Protein AF-Q5EGC1-F1 (afdb_monomer_lite)

Radius of gyration: 21.26 Å; chains: 1; bounding box: 46×45×61 Å

InterPro domains:
  IPR001029 Flagellin, N-terminal domain [PF00669] (1-29)
  IPR001444 Flagellar basal body rod protein, N-terminal [PF00460] (63-94)
  IPR019776 Flagellar basal body rod protein, conserved site [PS00588] (69-89)

Sequence (161 aa):
QIEIEQLTDEINRIADQAQYNQMHMLSNKSASQNVRTAEELGMQPAKINTPASLSGSQASWTLRVHVGANQDEAIAVNIYAANVANLFSGEGAQTAQAAPVQEGVQQEGAQQPTPATAPSQGGVNSPVNVTTTVDANTSLAKIENAIRMVSDQRANLGAFQ

pLDDT: mean 77.4, std 22.66, range [26.23, 96.69]

Foldseek 3Di:
DVVVVVVLVVQQVVQQVCDDPNQRQQDLPCLVVQVVVCVVVLQAAPDEDDQPLCPPPRASHKDWAQDDDDSNRIHIYGGHHLHLCVLQVADDPPDDDDDDDDDDDDDDDDDDDDDDDDPPDDPLPDSQDDPDPVSNVRSVVSNVSSCVNVVSSVVSVVVVD

Structure (mmCIF, N/CA/C/O backbone):
data_AF-Q5EGC1-F1
#
_entry.id   AF-Q5EGC1-F1
#
loop_
_atom_site.group_PDB
_atom_site.id
_atom_site.type_symbol
_atom_site.label_atom_id
_atom_site.label_alt_id
_atom_site.label_comp_id
_atom_site.label_asym_id
_atom_site.label_entity_id
_atom_site.label_seq_id
_atom_site.pdbx_PDB_ins_code
_atom_site.Cartn_x
_atom_site.Cartn_y
_atom_site.Cartn_z
_atom_site.occupancy
_atom_site.B_iso_or_equiv
_atom_site.auth_seq_id
_atom_site.auth_comp_id
_atom_site.auth_asym_id
_atom_site.auth_atom_id
_atom_site.pdbx_PDB_model_num
ATOM 1 N N . GLN A 1 1 ? -7.717 -0.399 24.574 1.00 74.00 1 GLN A N 1
ATOM 2 C CA . GLN A 1 1 ? -7.351 0.797 23.782 1.00 74.00 1 GLN A CA 1
ATOM 3 C C . GLN A 1 1 ? -5.846 0.847 23.505 1.00 74.00 1 GLN A C 1
ATOM 5 O O . GLN A 1 1 ? -5.487 0.909 22.342 1.00 74.00 1 GLN A O 1
ATOM 10 N N . ILE A 1 2 ? -4.983 0.708 24.524 1.00 84.06 2 ILE A N 1
ATOM 11 C CA . ILE A 1 2 ? -3.509 0.803 24.396 1.00 84.06 2 ILE A CA 1
ATOM 12 C C . ILE A 1 2 ? -2.916 -0.114 23.307 1.00 84.06 2 ILE A C 1
ATOM 14 O O . ILE A 1 2 ? -2.118 0.338 22.497 1.00 84.06 2 ILE A O 1
ATOM 18 N N . GLU A 1 3 ? -3.311 -1.390 23.248 1.00 88.19 3 GLU A N 1
ATOM 19 C CA . GLU A 1 3 ? -2.771 -2.331 22.247 1.00 88.19 3 GLU A CA 1
ATOM 20 C C . GLU A 1 3 ? -3.131 -1.932 20.808 1.00 88.19 3 GLU A C 1
ATOM 22 O O . GLU A 1 3 ? -2.320 -2.063 19.899 1.00 88.19 3 GLU A O 1
ATOM 27 N N . ILE A 1 4 ? -4.338 -1.399 20.601 1.00 86.88 4 ILE A N 1
ATOM 28 C CA . ILE A 1 4 ? -4.808 -0.954 19.284 1.00 86.88 4 ILE A CA 1
ATOM 29 C C . ILE A 1 4 ? -3.998 0.259 18.824 1.00 86.88 4 ILE A C 1
ATOM 31 O O . ILE A 1 4 ? -3.585 0.305 17.670 1.00 86.88 4 ILE A O 1
ATOM 35 N N . GLU A 1 5 ? -3.732 1.205 19.725 1.00 87.81 5 GLU A N 1
ATOM 36 C CA . GLU A 1 5 ? -2.907 2.383 19.436 1.00 87.81 5 GLU A CA 1
ATOM 37 C C . GLU A 1 5 ? -1.485 1.974 19.031 1.00 87.81 5 GLU A C 1
ATOM 39 O O . GLU A 1 5 ? -1.001 2.403 17.985 1.00 87.81 5 GLU A O 1
ATOM 44 N N . GLN A 1 6 ? -0.871 1.043 19.769 1.00 92.19 6 GLN A N 1
ATOM 45 C CA . GLN A 1 6 ? 0.449 0.503 19.425 1.00 92.19 6 GLN A CA 1
ATOM 46 C C . GLN A 1 6 ? 0.472 -0.160 18.043 1.00 92.19 6 GLN A C 1
ATOM 48 O O . GLN A 1 6 ? 1.416 0.038 17.281 1.00 92.19 6 GLN A O 1
ATOM 53 N N . LEU A 1 7 ? -0.566 -0.923 17.690 1.00 93.81 7 LEU A N 1
ATOM 54 C CA . LEU A 1 7 ? -0.665 -1.530 16.361 1.00 93.81 7 LEU A CA 1
ATOM 55 C C . LEU A 1 7 ? -0.833 -0.473 15.266 1.00 93.81 7 LEU A C 1
ATOM 57 O O . LEU A 1 7 ? -0.216 -0.587 14.208 1.00 93.81 7 LEU A O 1
ATOM 61 N N . THR A 1 8 ? -1.633 0.567 15.501 1.00 91.88 8 THR A N 1
ATOM 62 C CA . THR A 1 8 ? -1.788 1.663 14.534 1.00 91.88 8 THR A CA 1
ATOM 63 C C . THR A 1 8 ? -0.504 2.476 14.370 1.00 91.88 8 THR A C 1
ATOM 65 O O . THR A 1 8 ? -0.159 2.862 13.251 1.00 91.88 8 THR A O 1
ATOM 68 N N . ASP A 1 9 ? 0.254 2.668 15.445 1.00 94.31 9 ASP A N 1
ATOM 69 C CA . ASP A 1 9 ? 1.569 3.301 15.390 1.00 94.31 9 ASP A CA 1
ATOM 70 C C . ASP A 1 9 ? 2.564 2.436 14.616 1.00 94.31 9 ASP A C 1
ATOM 72 O O . ASP A 1 9 ? 3.303 2.950 13.775 1.00 94.31 9 ASP A O 1
ATOM 76 N N . GLU A 1 10 ? 2.537 1.118 14.816 1.00 96.62 10 GLU A N 1
ATOM 77 C CA . GLU A 1 10 ? 3.394 0.194 14.076 1.00 96.62 10 GLU A CA 1
ATOM 78 C C . GLU A 1 10 ? 3.047 0.163 12.578 1.00 96.62 10 GLU A C 1
ATOM 80 O O . GLU A 1 10 ? 3.953 0.156 11.746 1.00 96.62 10 GLU A O 1
ATOM 85 N N . ILE A 1 11 ? 1.765 0.247 12.201 1.00 95.44 11 ILE A N 1
ATOM 86 C CA . ILE A 1 11 ? 1.350 0.404 10.792 1.00 95.44 11 ILE A CA 1
ATOM 87 C C . ILE A 1 11 ? 1.992 1.656 10.180 1.00 95.44 11 ILE A C 1
ATOM 89 O O . ILE A 1 11 ? 2.582 1.589 9.098 1.00 95.44 11 ILE A O 1
ATOM 93 N N . ASN A 1 12 ? 1.915 2.798 10.869 1.00 95.31 12 ASN A N 1
ATOM 94 C CA . ASN A 1 12 ? 2.537 4.037 10.396 1.00 95.31 12 ASN A CA 1
ATOM 95 C C . ASN A 1 12 ? 4.062 3.918 10.326 1.00 95.31 12 ASN A C 1
ATOM 97 O O . ASN A 1 12 ? 4.668 4.350 9.344 1.00 95.31 12 ASN A O 1
ATOM 101 N N . ARG A 1 13 ? 4.683 3.290 11.328 1.00 96.69 13 ARG A N 1
ATOM 102 C CA . ARG A 1 13 ? 6.127 3.057 11.366 1.00 96.69 13 ARG A CA 1
ATOM 103 C C . ARG A 1 13 ? 6.594 2.197 10.195 1.00 96.69 13 ARG A C 1
ATOM 105 O O . ARG A 1 13 ? 7.562 2.571 9.536 1.00 96.69 13 ARG A O 1
ATOM 112 N N . ILE A 1 14 ? 5.908 1.094 9.892 1.00 96.69 14 ILE A N 1
ATOM 113 C CA . ILE A 1 14 ? 6.220 0.231 8.742 1.00 96.69 14 ILE A CA 1
ATOM 114 C C . ILE A 1 14 ? 6.069 1.013 7.433 1.00 96.69 14 ILE A C 1
ATOM 116 O O . ILE A 1 14 ? 6.966 0.977 6.587 1.00 96.69 14 ILE A O 1
ATOM 120 N N . ALA A 1 15 ? 4.965 1.747 7.275 1.00 96.31 15 ALA A N 1
ATOM 121 C CA . ALA A 1 15 ? 4.711 2.546 6.081 1.00 96.31 15 ALA A CA 1
ATOM 122 C C . ALA A 1 15 ? 5.807 3.600 5.841 1.00 96.31 15 ALA A C 1
ATOM 124 O O . ALA A 1 15 ? 6.242 3.811 4.708 1.00 96.31 15 ALA A O 1
ATOM 125 N N . ASP A 1 16 ? 6.289 4.228 6.912 1.00 95.56 16 ASP A N 1
ATOM 126 C CA . ASP A 1 16 ? 7.333 5.245 6.850 1.00 95.56 16 ASP A CA 1
ATOM 127 C C . ASP A 1 16 ? 8.748 4.675 6.702 1.00 95.56 16 ASP A C 1
ATOM 129 O O . ASP A 1 16 ? 9.601 5.320 6.085 1.00 95.56 16 ASP A O 1
ATOM 133 N N . GLN A 1 17 ? 9.010 3.481 7.234 1.00 96.00 17 GLN A N 1
ATOM 134 C CA . GLN A 1 17 ? 10.302 2.806 7.107 1.00 96.00 17 GLN A CA 1
ATOM 135 C C . GLN A 1 17 ? 10.500 2.178 5.719 1.00 96.00 17 GLN A C 1
ATOM 137 O O . GLN A 1 17 ? 11.638 2.007 5.281 1.00 96.00 17 GLN A O 1
ATOM 142 N N . ALA A 1 18 ? 9.417 1.864 5.004 1.00 95.81 18 ALA A N 1
ATOM 143 C CA . ALA A 1 18 ? 9.467 1.350 3.640 1.00 95.81 18 ALA A CA 1
ATOM 144 C C . ALA A 1 18 ? 9.938 2.432 2.653 1.00 95.81 18 ALA A C 1
ATOM 146 O O . ALA A 1 18 ? 9.138 3.157 2.054 1.00 95.81 18 ALA A O 1
ATOM 147 N N . GLN A 1 19 ? 11.257 2.526 2.487 1.00 94.44 19 GLN A N 1
ATOM 148 C CA . GLN A 1 19 ? 11.909 3.506 1.628 1.00 94.44 19 GLN A CA 1
ATOM 149 C C . GLN A 1 19 ? 12.811 2.844 0.594 1.00 94.44 19 GLN A C 1
ATOM 151 O O . GLN A 1 19 ? 13.478 1.847 0.868 1.00 94.44 19 GLN A O 1
ATOM 156 N N . TYR A 1 20 ? 12.875 3.454 -0.583 1.00 92.25 20 TYR A N 1
ATOM 157 C CA . TYR A 1 20 ? 13.866 3.147 -1.603 1.00 92.25 20 TYR A CA 1
ATOM 158 C C . TYR A 1 20 ? 14.503 4.446 -2.071 1.00 92.25 20 TYR A C 1
ATOM 160 O O . TYR A 1 20 ? 13.797 5.375 -2.453 1.00 92.25 20 TYR A O 1
ATOM 168 N N . ASN A 1 21 ? 15.835 4.525 -2.028 1.00 91.19 21 ASN A N 1
ATOM 169 C CA . ASN A 1 21 ? 16.576 5.733 -2.396 1.00 91.19 21 ASN A CA 1
ATOM 170 C C . ASN A 1 21 ? 16.014 7.013 -1.735 1.00 91.19 21 ASN A C 1
ATOM 172 O O . ASN A 1 21 ? 15.768 8.008 -2.407 1.00 91.19 21 ASN A O 1
ATOM 176 N N . GLN A 1 22 ? 15.755 6.958 -0.421 1.00 91.12 22 GLN A N 1
ATOM 177 C CA . GLN A 1 22 ? 15.160 8.049 0.377 1.00 91.12 22 GLN A CA 1
ATOM 178 C C . GLN A 1 22 ? 13.702 8.408 0.024 1.00 91.12 22 GLN A C 1
ATOM 180 O O . GLN A 1 22 ? 13.118 9.292 0.646 1.00 91.12 22 GLN A O 1
ATOM 185 N N . MET A 1 23 ? 13.083 7.707 -0.929 1.00 92.56 23 MET A N 1
ATOM 186 C CA . MET A 1 23 ? 11.682 7.892 -1.293 1.00 92.56 23 MET A CA 1
ATOM 187 C C . MET A 1 23 ? 10.803 6.942 -0.493 1.00 92.56 23 MET A C 1
ATOM 189 O O . MET A 1 23 ? 11.018 5.729 -0.499 1.00 92.56 23 MET A O 1
ATOM 193 N N . HIS A 1 24 ? 9.777 7.482 0.156 1.00 94.75 24 HIS A N 1
ATOM 194 C CA . HIS A 1 24 ? 8.763 6.690 0.837 1.00 94.75 24 HIS A CA 1
ATOM 195 C C . HIS A 1 24 ? 7.881 5.958 -0.179 1.00 94.75 24 HIS A C 1
ATOM 197 O O . HIS A 1 24 ? 7.278 6.575 -1.061 1.00 94.75 24 HIS A O 1
ATOM 203 N N . MET A 1 25 ? 7.814 4.631 -0.052 1.00 94.94 25 MET A N 1
ATOM 204 C CA . MET A 1 25 ? 7.053 3.774 -0.964 1.00 94.94 25 MET A CA 1
ATOM 205 C C . MET A 1 25 ? 5.623 3.529 -0.488 1.00 94.94 25 MET A C 1
ATOM 207 O O . MET A 1 25 ? 4.720 3.434 -1.312 1.00 94.94 25 MET A O 1
ATOM 211 N N . LEU A 1 26 ? 5.421 3.420 0.829 1.00 95.88 26 LEU A N 1
ATOM 212 C CA . LEU A 1 26 ? 4.133 3.079 1.443 1.00 95.88 26 LEU A CA 1
ATOM 213 C C . LEU A 1 26 ? 3.507 4.250 2.215 1.00 95.88 26 LEU A C 1
ATOM 215 O O . LEU A 1 26 ? 2.508 4.061 2.910 1.00 95.88 26 LEU A O 1
ATOM 219 N N . SER A 1 27 ? 4.046 5.462 2.082 1.00 94.44 27 SER A N 1
ATOM 220 C CA . SER A 1 27 ? 3.433 6.681 2.605 1.00 94.44 27 SER A CA 1
ATOM 221 C C . SER A 1 27 ? 3.536 7.824 1.599 1.00 94.44 27 SER A C 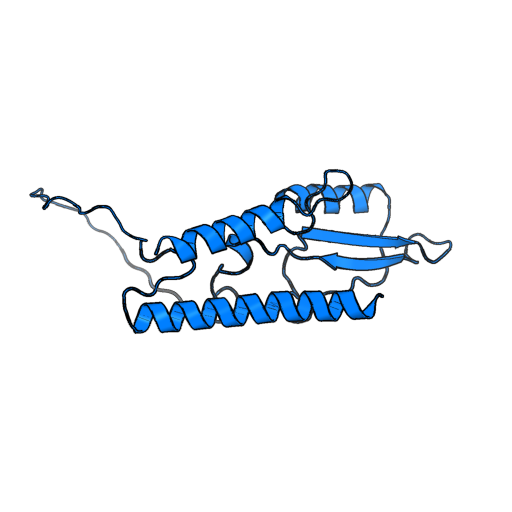1
ATOM 223 O O . SER A 1 27 ? 4.543 7.987 0.910 1.00 94.44 27 SER A O 1
ATOM 225 N N . ASN A 1 28 ? 2.507 8.675 1.551 1.00 93.12 28 ASN A N 1
ATOM 226 C CA . ASN A 1 28 ? 2.393 9.749 0.555 1.00 93.12 28 ASN A CA 1
ATOM 227 C C . ASN A 1 28 ? 3.461 10.857 0.683 1.00 93.12 28 ASN A C 1
ATOM 229 O O . ASN A 1 28 ? 3.432 11.824 -0.076 1.00 93.12 28 ASN A O 1
ATOM 233 N N . LYS A 1 29 ? 4.416 10.736 1.615 1.00 93.44 29 LYS A N 1
ATOM 234 C CA . LYS A 1 29 ? 5.458 11.737 1.891 1.00 93.44 29 LYS A CA 1
ATOM 235 C C . LYS A 1 29 ? 6.299 12.081 0.663 1.00 93.44 29 LYS A C 1
ATOM 237 O O . LYS A 1 29 ? 6.662 13.238 0.486 1.00 93.44 29 LYS A O 1
ATOM 242 N N . SER A 1 30 ? 6.576 11.098 -0.192 1.00 93.62 30 SER A N 1
ATOM 243 C CA . SER A 1 30 ? 7.416 11.279 -1.384 1.00 93.62 30 SER A CA 1
ATOM 244 C C . SER A 1 30 ? 6.635 11.229 -2.700 1.00 93.62 30 SER A C 1
ATOM 246 O O . SER A 1 30 ? 7.231 11.338 -3.769 1.00 93.62 30 SER A O 1
ATOM 248 N N . ALA A 1 31 ? 5.307 11.110 -2.641 1.00 90.75 31 ALA A N 1
ATOM 249 C CA . ALA A 1 31 ? 4.439 10.893 -3.795 1.00 90.75 31 ALA A CA 1
ATOM 250 C C . ALA A 1 31 ? 4.613 11.947 -4.902 1.00 90.75 31 ALA A C 1
ATOM 252 O O . ALA A 1 31 ? 4.863 11.610 -6.058 1.00 90.75 31 ALA A O 1
ATOM 253 N N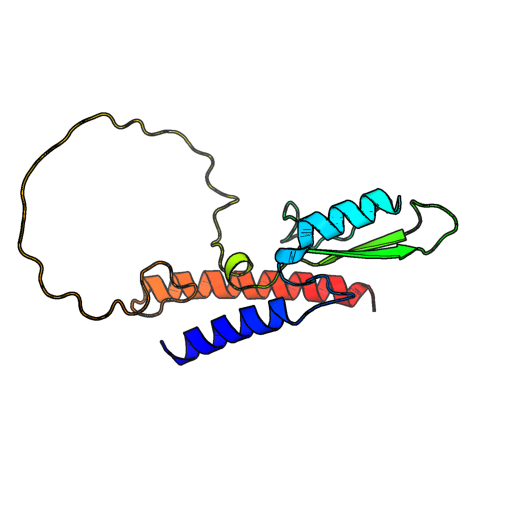 . SER A 1 32 ? 4.564 13.233 -4.548 1.00 89.81 32 SER A N 1
ATOM 254 C CA . SER A 1 32 ? 4.723 14.326 -5.517 1.00 89.81 32 SER A CA 1
ATOM 255 C C . SER A 1 32 ? 6.110 14.351 -6.159 1.00 89.81 32 SER A C 1
ATOM 257 O O . SER A 1 32 ? 6.246 14.665 -7.338 1.00 89.81 32 SER A O 1
ATOM 259 N N . GLN A 1 33 ? 7.149 14.027 -5.391 1.00 89.00 33 GLN A N 1
ATOM 260 C CA . GLN A 1 33 ? 8.517 13.991 -5.897 1.00 89.00 33 GLN A CA 1
ATOM 261 C C . GLN A 1 33 ? 8.740 12.763 -6.790 1.00 89.00 33 GLN A C 1
ATOM 263 O O . GLN A 1 33 ? 9.379 12.896 -7.825 1.00 89.00 33 GLN A O 1
ATOM 268 N N . ASN A 1 34 ? 8.129 11.616 -6.477 1.00 85.06 34 ASN A N 1
ATOM 269 C CA . ASN A 1 34 ? 8.137 10.435 -7.346 1.00 85.06 34 ASN A CA 1
ATOM 270 C C . ASN A 1 34 ? 7.551 10.722 -8.730 1.00 85.06 34 ASN A C 1
ATOM 272 O O . ASN A 1 34 ? 8.131 10.320 -9.737 1.00 85.06 34 ASN A O 1
ATOM 276 N N . VAL A 1 35 ? 6.411 11.421 -8.779 1.00 84.62 35 VAL A N 1
ATOM 277 C CA . VAL A 1 35 ? 5.777 11.819 -10.044 1.00 84.62 35 VAL A CA 1
ATOM 278 C C . VAL A 1 35 ? 6.712 12.726 -10.843 1.00 84.62 35 VAL A C 1
ATOM 280 O O . VAL A 1 35 ? 7.011 12.413 -11.991 1.00 84.62 35 VAL A O 1
ATOM 283 N N . ARG A 1 36 ? 7.261 13.769 -10.207 1.00 85.12 36 ARG A N 1
ATOM 284 C CA . ARG A 1 36 ? 8.195 14.702 -10.856 1.00 85.12 36 ARG A CA 1
ATOM 285 C C . ARG A 1 36 ? 9.442 14.011 -11.392 1.00 85.12 36 ARG A C 1
ATOM 287 O O . ARG A 1 36 ? 9.796 14.217 -12.543 1.00 85.12 36 ARG A O 1
ATOM 294 N N . THR A 1 37 ? 10.082 13.154 -10.597 1.00 83.25 37 THR A N 1
ATOM 295 C CA . THR A 1 37 ? 11.277 12.420 -11.035 1.00 83.25 37 THR A CA 1
ATOM 296 C C . THR A 1 37 ? 10.975 11.517 -12.231 1.00 83.25 37 THR A C 1
ATOM 298 O O . THR A 1 37 ? 11.790 11.419 -13.144 1.00 83.25 37 THR A O 1
ATOM 301 N N . ALA A 1 38 ? 9.804 10.877 -12.274 1.00 79.38 38 ALA A N 1
ATOM 302 C CA . ALA A 1 38 ? 9.409 10.075 -13.429 1.00 79.38 38 ALA A CA 1
ATOM 303 C C . ALA A 1 38 ? 9.205 10.924 -14.697 1.00 79.38 38 ALA A C 1
ATOM 305 O O . ALA A 1 38 ? 9.606 10.501 -15.781 1.00 79.38 38 ALA A O 1
ATOM 306 N N . GLU A 1 39 ? 8.611 12.112 -14.558 1.00 83.56 39 GLU A N 1
ATOM 307 C CA . GLU A 1 39 ? 8.436 13.072 -15.654 1.00 83.56 39 GLU A CA 1
ATOM 308 C C . GLU A 1 39 ? 9.786 13.614 -16.153 1.00 83.56 39 GLU A C 1
ATOM 310 O O . GLU A 1 39 ? 10.025 13.645 -17.359 1.00 83.56 39 GLU A O 1
ATOM 315 N N . GLU A 1 40 ? 10.691 13.973 -15.240 1.00 84.00 40 GLU A N 1
ATOM 316 C CA . GLU A 1 40 ? 12.041 14.476 -15.542 1.00 84.00 40 GLU A CA 1
ATOM 317 C C . GLU A 1 40 ? 12.908 13.439 -16.263 1.00 84.00 40 GLU A C 1
ATOM 319 O O . GLU A 1 40 ? 13.664 13.785 -17.170 1.00 84.00 40 GLU A O 1
ATOM 324 N N . LEU A 1 41 ? 12.786 12.161 -15.893 1.00 80.56 41 LEU A N 1
ATOM 325 C CA . LEU A 1 41 ? 13.503 11.063 -16.545 1.00 80.56 41 LEU A CA 1
ATOM 326 C C . LEU A 1 41 ? 12.899 10.667 -17.901 1.00 80.56 41 LEU A C 1
ATOM 328 O O . LEU A 1 41 ? 13.430 9.769 -18.549 1.00 80.56 41 LEU A O 1
ATOM 332 N N . GLY A 1 42 ? 11.793 11.289 -18.327 1.00 81.56 42 GLY A N 1
ATOM 333 C CA . GLY A 1 42 ? 11.100 10.945 -19.572 1.00 81.56 42 GLY A CA 1
ATOM 334 C C . GLY A 1 42 ? 10.452 9.556 -19.561 1.00 81.56 42 GLY A C 1
ATOM 335 O O . GLY A 1 42 ? 9.992 9.086 -20.599 1.00 81.56 42 GLY A O 1
ATOM 336 N N . MET A 1 43 ? 10.378 8.906 -18.395 1.00 78.62 43 MET A N 1
ATOM 337 C CA . MET A 1 43 ? 9.899 7.535 -18.242 1.00 78.62 43 MET A CA 1
ATOM 338 C C . MET A 1 43 ? 8.369 7.502 -18.248 1.00 78.62 43 MET A C 1
ATOM 340 O O . MET A 1 43 ? 7.723 7.508 -17.192 1.00 78.62 43 MET A O 1
ATOM 344 N N . GLN A 1 44 ? 7.793 7.455 -19.447 1.00 82.94 44 GLN A N 1
ATOM 345 C CA . GLN A 1 44 ? 6.354 7.441 -19.728 1.00 82.94 44 GLN A CA 1
ATOM 346 C C . GLN A 1 44 ? 5.925 6.034 -20.201 1.00 82.94 44 GLN A C 1
ATOM 348 O O . GLN A 1 44 ? 5.723 5.824 -21.394 1.00 82.94 44 GLN A O 1
ATOM 353 N N . PRO A 1 45 ? 5.801 5.048 -19.293 1.00 84.06 45 PRO A N 1
ATOM 354 C CA . PRO A 1 45 ? 5.422 3.680 -19.629 1.00 84.06 45 PRO A CA 1
ATOM 355 C C . PRO A 1 45 ? 4.054 3.659 -20.316 1.00 84.06 45 PRO A C 1
ATOM 357 O O . PRO A 1 45 ? 3.102 4.283 -19.839 1.00 84.06 45 PRO A O 1
ATOM 360 N N . ALA A 1 46 ? 3.922 2.874 -21.386 1.00 84.56 46 ALA A N 1
ATOM 361 C CA . ALA A 1 46 ? 2.664 2.758 -22.130 1.00 84.56 46 ALA A CA 1
ATOM 362 C C . ALA A 1 46 ? 1.495 2.212 -21.281 1.00 84.56 46 ALA A C 1
ATOM 364 O O . ALA A 1 46 ? 0.323 2.471 -21.568 1.00 84.56 46 ALA A O 1
ATOM 365 N N . LYS A 1 47 ? 1.800 1.440 -20.231 1.00 87.19 47 LYS A N 1
ATOM 366 C CA . LYS A 1 47 ? 0.829 0.932 -19.255 1.00 87.19 47 LYS A CA 1
ATOM 367 C C . LYS A 1 47 ? 1.406 0.997 -17.849 1.00 87.19 47 LYS A C 1
ATOM 369 O O . LYS A 1 47 ? 2.540 0.590 -17.618 1.00 87.19 47 LYS A O 1
ATOM 374 N N . ILE A 1 48 ? 0.576 1.431 -16.905 1.00 89.06 48 ILE A N 1
ATOM 375 C CA . ILE A 1 48 ? 0.873 1.366 -15.476 1.00 89.06 48 ILE A CA 1
ATOM 376 C C . ILE A 1 48 ? -0.120 0.409 -14.839 1.00 89.06 48 ILE A C 1
ATOM 378 O O . ILE A 1 48 ? -1.332 0.577 -14.981 1.00 89.06 48 ILE A O 1
ATOM 382 N N . ASN A 1 49 ? 0.392 -0.607 -14.157 1.00 89.50 49 ASN A N 1
ATOM 383 C CA . ASN A 1 49 ? -0.454 -1.535 -13.440 1.00 89.50 49 ASN A CA 1
ATOM 384 C C . ASN A 1 49 ? -0.928 -0.903 -12.116 1.00 89.50 49 ASN A C 1
ATOM 386 O O . ASN A 1 49 ? -0.117 -0.500 -11.278 1.00 89.50 49 ASN A O 1
ATOM 390 N N . THR A 1 50 ? -2.250 -0.860 -11.946 1.00 88.62 50 THR A N 1
ATOM 391 C CA . THR A 1 50 ? -2.959 -0.386 -10.760 1.00 88.62 50 THR A CA 1
ATOM 392 C C . THR A 1 50 ? -3.978 -1.445 -10.319 1.00 88.62 50 THR A C 1
ATOM 394 O O . THR A 1 50 ? -4.771 -1.893 -11.151 1.00 88.62 50 THR A O 1
ATOM 397 N N . PRO A 1 51 ? -4.025 -1.816 -9.024 1.00 84.56 51 PRO A N 1
ATOM 398 C CA . PRO A 1 51 ? -5.084 -2.667 -8.489 1.00 84.56 51 PRO A CA 1
ATOM 399 C C . PRO A 1 51 ? -6.467 -2.032 -8.683 1.00 84.56 51 PRO A C 1
ATOM 401 O O . PRO A 1 51 ? -6.633 -0.821 -8.531 1.00 84.56 51 PRO A O 1
ATOM 404 N N . ALA A 1 52 ? -7.484 -2.843 -8.983 1.00 83.62 52 ALA A N 1
ATOM 405 C CA . ALA A 1 52 ? -8.834 -2.352 -9.278 1.00 83.62 52 ALA A CA 1
ATOM 406 C C . ALA A 1 52 ? -9.439 -1.524 -8.127 1.00 83.62 52 ALA A C 1
ATOM 408 O O . ALA A 1 52 ? -10.017 -0.469 -8.375 1.00 83.62 52 ALA A O 1
ATOM 409 N N . SER A 1 53 ? -9.243 -1.953 -6.876 1.00 82.50 53 SER A N 1
ATOM 410 C CA . SER A 1 53 ? -9.688 -1.235 -5.669 1.00 82.50 53 SER A CA 1
ATOM 411 C C . SER A 1 53 ? -8.998 0.113 -5.452 1.00 82.50 53 SER A C 1
ATOM 413 O O . SER A 1 53 ? -9.501 0.945 -4.707 1.00 82.50 53 SER A O 1
ATOM 415 N N . LEU A 1 54 ? -7.867 0.342 -6.119 1.00 84.56 54 LEU A N 1
ATOM 416 C CA . LEU A 1 54 ? -7.027 1.532 -5.989 1.00 84.56 54 LEU A CA 1
ATOM 417 C C . LEU A 1 54 ? -7.035 2.392 -7.260 1.00 84.56 54 LEU A C 1
ATOM 419 O O . LEU A 1 54 ? -6.271 3.356 -7.386 1.00 84.56 54 LEU A O 1
ATOM 423 N N . SER A 1 55 ? -7.910 2.063 -8.214 1.00 84.00 55 SER A N 1
ATOM 424 C CA . SER A 1 55 ? -8.107 2.860 -9.422 1.00 84.00 55 SER A CA 1
ATOM 425 C C . SER A 1 55 ? -8.639 4.248 -9.070 1.00 84.00 55 SER A C 1
ATOM 427 O O . SER A 1 55 ? -9.617 4.386 -8.344 1.00 84.00 55 SER A O 1
ATOM 429 N N . GLY A 1 56 ? -7.977 5.287 -9.583 1.00 82.31 56 GLY A N 1
ATOM 430 C CA . GLY A 1 56 ? -8.292 6.689 -9.283 1.00 82.31 56 GLY A CA 1
ATOM 431 C C . GLY A 1 56 ? -7.607 7.246 -8.031 1.00 82.31 56 GLY A C 1
ATOM 432 O O . GLY A 1 56 ? -7.563 8.464 -7.870 1.00 82.31 56 GLY A O 1
ATOM 433 N N . SER A 1 57 ? -7.006 6.399 -7.187 1.00 85.00 57 SER A N 1
ATOM 434 C CA . SER A 1 57 ? -6.157 6.872 -6.093 1.00 85.00 57 SER A CA 1
ATOM 435 C C . SER A 1 57 ? -4.799 7.336 -6.619 1.00 85.00 57 SER A C 1
ATOM 437 O O . SER A 1 57 ? -4.257 6.810 -7.595 1.00 85.00 57 SER A O 1
ATOM 439 N N . GLN A 1 58 ? -4.216 8.310 -5.930 1.00 86.44 58 GLN A N 1
ATOM 440 C CA . GLN A 1 58 ? -2.847 8.749 -6.159 1.00 86.44 58 GLN A CA 1
ATOM 441 C C . GLN A 1 58 ? -1.881 7.665 -5.640 1.00 86.44 58 GLN A C 1
ATOM 443 O O . GLN A 1 58 ? -2.045 7.164 -4.526 1.00 86.44 58 GLN A O 1
ATOM 448 N N . ALA A 1 59 ? -0.913 7.257 -6.467 1.00 90.62 59 ALA A N 1
ATOM 449 C CA . ALA A 1 59 ? 0.075 6.243 -6.102 1.00 90.62 59 ALA A CA 1
ATOM 450 C C . ALA A 1 59 ? 1.199 6.852 -5.254 1.00 90.62 59 ALA A C 1
ATOM 452 O O . ALA A 1 59 ? 1.847 7.812 -5.662 1.00 90.62 59 ALA A O 1
ATOM 453 N N . SER A 1 60 ? 1.494 6.260 -4.103 1.00 92.94 60 SER A N 1
ATOM 454 C CA . SER A 1 60 ? 2.594 6.715 -3.247 1.00 92.94 60 SER A CA 1
ATOM 455 C C . SER A 1 60 ? 3.945 6.630 -3.961 1.00 92.94 60 SER A C 1
ATOM 457 O O . SER A 1 60 ? 4.790 7.514 -3.819 1.00 92.94 60 SER A O 1
ATOM 459 N N . TRP A 1 61 ? 4.140 5.579 -4.756 1.00 92.81 61 TRP A N 1
ATOM 460 C CA . TRP A 1 61 ? 5.330 5.348 -5.564 1.00 92.81 61 TRP A CA 1
ATOM 461 C C . TRP A 1 61 ? 4.964 4.573 -6.831 1.00 92.81 61 TRP A C 1
ATOM 463 O O . TRP A 1 61 ? 3.966 3.855 -6.863 1.00 92.81 61 TRP A O 1
ATOM 473 N N . THR A 1 62 ? 5.781 4.683 -7.875 1.00 91.50 62 THR A N 1
ATOM 474 C CA . THR A 1 62 ? 5.652 3.845 -9.071 1.00 91.50 62 THR A CA 1
ATOM 475 C C . THR A 1 62 ? 6.998 3.193 -9.334 1.00 91.50 62 THR A C 1
ATOM 477 O O . THR A 1 62 ? 7.967 3.891 -9.633 1.00 91.50 62 THR A O 1
ATOM 480 N N . LEU A 1 63 ? 7.055 1.863 -9.271 1.00 90.00 63 LEU A N 1
ATOM 481 C CA . LEU A 1 63 ? 8.198 1.125 -9.794 1.00 90.00 63 LEU A CA 1
ATOM 482 C C . LEU A 1 63 ? 8.167 1.250 -11.312 1.00 90.00 63 LEU A C 1
ATOM 484 O O . LEU A 1 63 ? 7.143 0.939 -11.915 1.00 90.00 63 LEU A O 1
ATOM 488 N N . ARG A 1 64 ? 9.267 1.681 -11.926 1.00 88.69 64 ARG A N 1
ATOM 489 C CA . ARG A 1 64 ? 9.410 1.732 -13.383 1.00 88.69 64 ARG A CA 1
ATOM 490 C C . ARG A 1 64 ? 10.692 1.015 -13.771 1.00 88.69 64 ARG A C 1
ATOM 492 O O . ARG A 1 64 ? 11.761 1.361 -13.277 1.00 88.69 64 ARG A O 1
ATOM 499 N N . VAL A 1 65 ? 10.577 0.024 -14.643 1.00 89.50 65 VAL A N 1
ATOM 500 C CA . VAL A 1 65 ? 11.698 -0.783 -15.129 1.00 89.50 65 VAL A CA 1
ATOM 501 C C . VAL A 1 65 ? 11.717 -0.687 -16.645 1.00 89.50 65 VAL A C 1
ATOM 503 O O . VAL A 1 65 ? 10.770 -1.131 -17.288 1.00 89.50 65 VAL A O 1
ATOM 506 N N . HIS A 1 66 ? 12.776 -0.109 -17.215 1.00 89.25 66 HIS A N 1
ATOM 507 C CA . HIS A 1 66 ? 12.991 -0.141 -18.662 1.00 89.25 66 HIS A CA 1
ATOM 508 C C . HIS A 1 66 ? 13.208 -1.585 -19.114 1.00 89.25 66 HIS A C 1
ATOM 510 O O . HIS A 1 66 ? 14.055 -2.290 -18.564 1.00 89.25 66 HIS A O 1
ATOM 516 N N . VAL A 1 67 ? 12.441 -2.010 -20.112 1.00 89.25 67 VAL A N 1
ATOM 517 C CA . VAL A 1 67 ? 12.509 -3.363 -20.685 1.00 89.25 67 VAL A CA 1
ATOM 518 C C . VAL A 1 67 ? 12.810 -3.362 -22.181 1.00 89.25 67 VAL A C 1
ATOM 520 O O . VAL A 1 67 ? 13.037 -4.427 -22.750 1.00 89.25 67 VAL A O 1
ATOM 523 N N . GLY A 1 68 ? 12.845 -2.187 -22.810 1.00 87.88 68 GLY A N 1
ATOM 524 C CA . GLY A 1 68 ? 13.176 -2.024 -24.220 1.00 87.88 68 GLY A CA 1
ATOM 525 C C . GLY A 1 68 ? 14.106 -0.845 -24.481 1.00 87.88 68 GLY A C 1
ATOM 526 O O . GLY A 1 68 ? 14.700 -0.271 -23.566 1.00 87.88 68 GLY A O 1
ATOM 527 N N . ALA A 1 69 ? 14.262 -0.523 -25.761 1.00 86.50 69 ALA A N 1
ATOM 528 C CA . ALA A 1 69 ? 15.145 0.543 -26.224 1.00 86.50 69 ALA A CA 1
ATOM 529 C C . ALA A 1 69 ? 14.463 1.921 -26.196 1.00 86.50 69 ALA A C 1
ATOM 531 O O . ALA A 1 69 ? 15.150 2.943 -26.238 1.00 86.50 69 ALA A O 1
ATOM 532 N N . ASN A 1 70 ? 13.129 1.953 -26.139 1.00 84.69 70 ASN A N 1
ATOM 533 C CA . ASN A 1 70 ? 12.332 3.175 -26.175 1.00 84.69 70 ASN A CA 1
ATOM 534 C C . ASN A 1 70 ? 11.850 3.601 -24.776 1.00 84.69 70 ASN A C 1
ATOM 536 O O . ASN A 1 70 ? 11.789 2.804 -23.842 1.00 84.69 70 ASN A O 1
ATOM 540 N N . GLN A 1 71 ? 11.489 4.880 -24.640 1.00 80.81 71 GLN A N 1
ATOM 541 C CA . GLN A 1 71 ? 11.079 5.497 -23.365 1.00 80.81 71 GLN A CA 1
ATOM 542 C C . GLN A 1 71 ? 9.731 4.978 -22.836 1.00 80.81 71 GLN A C 1
ATOM 544 O O . GLN A 1 71 ? 9.463 5.020 -21.635 1.00 80.81 71 GLN A O 1
ATOM 549 N N . ASP A 1 72 ? 8.878 4.488 -23.731 1.00 85.06 72 ASP A N 1
ATOM 550 C CA . ASP A 1 72 ? 7.575 3.902 -23.420 1.00 85.06 72 ASP A CA 1
ATOM 551 C C . ASP A 1 72 ? 7.641 2.394 -23.140 1.00 85.06 72 ASP A C 1
ATOM 553 O O . ASP A 1 72 ? 6.714 1.826 -22.548 1.00 85.06 72 ASP A O 1
ATOM 557 N N . GLU A 1 73 ? 8.764 1.758 -23.484 1.00 88.44 73 GLU A N 1
ATOM 558 C CA . GLU A 1 73 ? 9.043 0.347 -23.225 1.00 88.44 73 GLU A CA 1
ATOM 559 C C . GLU A 1 73 ? 9.547 0.151 -21.793 1.00 88.44 73 GLU A C 1
ATOM 561 O O . GLU A 1 73 ? 10.693 -0.231 -21.528 1.00 88.44 73 GLU A O 1
ATOM 566 N N . ALA A 1 74 ? 8.653 0.411 -20.845 1.00 87.31 74 ALA A N 1
ATOM 567 C CA . ALA A 1 74 ? 8.878 0.177 -19.432 1.00 87.31 74 ALA A CA 1
ATOM 568 C C . ALA A 1 74 ? 7.700 -0.569 -18.798 1.00 87.31 74 ALA A C 1
ATOM 570 O O . ALA A 1 74 ? 6.531 -0.283 -19.062 1.00 87.31 74 ALA A O 1
ATOM 571 N N . ILE A 1 75 ? 8.019 -1.508 -17.910 1.00 89.75 75 ILE A N 1
ATOM 572 C CA . ILE A 1 75 ? 7.044 -2.079 -16.984 1.00 89.75 75 ILE A CA 1
ATOM 573 C C . ILE A 1 75 ? 6.889 -1.088 -15.840 1.00 89.75 75 ILE A C 1
ATOM 575 O O . ILE A 1 75 ? 7.877 -0.712 -15.205 1.00 89.75 75 ILE A O 1
ATOM 579 N N . ALA A 1 76 ? 5.653 -0.679 -15.567 1.00 90.69 76 ALA A N 1
ATOM 580 C CA . ALA A 1 76 ? 5.356 0.208 -14.459 1.00 90.69 76 ALA A CA 1
ATOM 581 C C . ALA A 1 76 ? 4.271 -0.343 -13.546 1.00 90.69 76 ALA A C 1
ATOM 583 O O . ALA A 1 76 ? 3.232 -0.822 -14.005 1.00 90.69 76 ALA A O 1
ATOM 584 N N . VAL A 1 77 ? 4.509 -0.240 -12.242 1.00 92.25 77 VAL A N 1
ATOM 585 C CA . VAL A 1 77 ? 3.610 -0.754 -11.209 1.00 92.25 77 VAL A CA 1
ATOM 586 C C . VAL A 1 77 ? 3.429 0.303 -10.137 1.00 92.25 77 VAL A C 1
ATOM 588 O O . VAL A 1 77 ? 4.400 0.769 -9.539 1.00 92.25 77 VAL A O 1
ATOM 591 N N . ASN A 1 78 ? 2.180 0.687 -9.897 1.00 92.38 78 ASN A N 1
ATOM 592 C CA . ASN A 1 78 ? 1.841 1.607 -8.825 1.00 92.38 78 ASN A CA 1
ATOM 593 C C . ASN A 1 78 ? 1.837 0.890 -7.476 1.00 92.38 78 ASN A C 1
ATOM 595 O O . ASN A 1 78 ? 1.256 -0.184 -7.312 1.00 92.38 78 ASN A O 1
ATOM 599 N N . ILE A 1 79 ? 2.457 1.541 -6.500 1.00 93.88 79 ILE A N 1
ATOM 600 C CA . ILE A 1 79 ? 2.446 1.179 -5.092 1.00 93.88 79 ILE A CA 1
ATOM 601 C C . ILE A 1 79 ? 1.715 2.292 -4.352 1.00 93.88 79 ILE A C 1
ATOM 603 O O . ILE A 1 79 ? 2.053 3.471 -4.476 1.00 93.88 79 ILE A O 1
ATOM 607 N N . TYR A 1 80 ? 0.691 1.922 -3.594 1.00 94.69 80 TYR A N 1
ATOM 608 C CA . TYR A 1 80 ? -0.122 2.862 -2.843 1.00 94.69 80 TYR A CA 1
ATOM 609 C C . TYR A 1 80 ? 0.314 2.884 -1.391 1.00 94.69 80 TYR A C 1
ATOM 611 O O . TYR A 1 80 ? 0.924 1.943 -0.869 1.00 94.69 80 TYR A O 1
ATOM 619 N N . ALA A 1 81 ? 0.013 4.005 -0.752 1.00 94.88 81 ALA A N 1
ATOM 620 C CA . ALA A 1 81 ? 0.332 4.183 0.642 1.00 94.88 81 ALA A CA 1
ATOM 621 C C . ALA A 1 81 ? -0.569 3.311 1.521 1.00 94.88 81 ALA A C 1
ATOM 623 O O . ALA A 1 81 ? -1.773 3.203 1.297 1.00 94.88 81 ALA A O 1
ATOM 624 N N . ALA A 1 82 ? 0.048 2.715 2.534 1.00 94.69 82 ALA A N 1
ATOM 625 C CA . ALA A 1 82 ? -0.555 1.782 3.476 1.00 94.69 82 ALA A CA 1
ATOM 626 C C . ALA A 1 82 ? -0.370 2.265 4.925 1.00 94.69 82 ALA A C 1
ATOM 628 O O . ALA A 1 82 ? -0.274 1.468 5.853 1.00 94.69 82 ALA A O 1
ATOM 629 N N . ASN A 1 83 ? -0.284 3.584 5.117 1.00 93.94 83 ASN A N 1
ATOM 630 C CA . ASN A 1 83 ? -0.311 4.201 6.439 1.00 93.94 83 ASN A CA 1
ATOM 631 C C . ASN A 1 83 ? -1.753 4.269 6.974 1.00 93.94 83 ASN A C 1
ATOM 633 O O . ASN A 1 83 ? -2.722 4.119 6.227 1.00 93.94 83 ASN A O 1
ATOM 637 N N . VAL A 1 84 ? -1.911 4.531 8.271 1.00 92.88 84 VAL A N 1
ATOM 638 C CA . VAL A 1 84 ? -3.229 4.523 8.925 1.00 92.88 84 VAL A CA 1
ATOM 639 C C . VAL A 1 84 ? -4.204 5.502 8.264 1.00 92.88 84 VAL A C 1
ATOM 641 O O . VAL A 1 84 ? -5.365 5.164 8.056 1.00 92.88 84 VAL A O 1
ATOM 644 N N . ALA A 1 85 ? -3.734 6.688 7.876 1.00 90.50 85 ALA A N 1
ATOM 645 C CA . ALA A 1 85 ? -4.573 7.691 7.223 1.00 90.50 85 ALA A CA 1
ATOM 646 C C . ALA A 1 85 ? -5.208 7.178 5.920 1.00 90.50 85 ALA A C 1
ATOM 648 O O . ALA A 1 85 ? -6.358 7.501 5.639 1.00 90.50 85 ALA A O 1
ATOM 649 N N . ASN A 1 86 ? -4.485 6.362 5.153 1.00 91.00 86 ASN A N 1
ATOM 650 C CA . ASN A 1 86 ? -4.947 5.872 3.859 1.00 91.00 86 ASN A CA 1
ATOM 651 C C . ASN A 1 86 ? -5.686 4.536 3.963 1.00 91.00 86 ASN A C 1
ATOM 653 O O . ASN A 1 86 ? -6.589 4.286 3.174 1.00 91.00 86 ASN A O 1
ATOM 657 N N . LEU A 1 87 ? -5.321 3.686 4.928 1.00 91.56 87 LEU A N 1
ATOM 658 C CA . LEU A 1 87 ? -6.012 2.420 5.180 1.00 91.56 87 LEU A CA 1
ATOM 659 C C . LEU A 1 87 ? -7.394 2.631 5.826 1.00 91.56 87 LEU A C 1
ATOM 661 O O . LEU A 1 87 ? -8.312 1.858 5.572 1.00 91.56 87 LEU A O 1
ATOM 665 N N . PHE A 1 88 ? -7.543 3.660 6.670 1.00 89.25 88 PHE A N 1
ATOM 666 C CA . PHE A 1 88 ? -8.732 3.877 7.508 1.00 89.25 88 PHE A CA 1
ATOM 667 C C . PHE A 1 88 ? -9.503 5.165 7.174 1.00 89.25 88 PHE A C 1
ATOM 669 O O . PHE A 1 88 ? -10.335 5.600 7.974 1.00 89.25 88 PHE A O 1
ATOM 676 N N . SER A 1 89 ? -9.279 5.762 5.999 1.00 79.25 89 SER A N 1
ATOM 677 C CA . SER A 1 89 ? -9.929 6.999 5.514 1.00 79.25 89 SER A CA 1
ATOM 678 C C . SER A 1 89 ? -11.459 6.914 5.355 1.00 79.25 89 SER A C 1
ATOM 680 O O . SER A 1 89 ? -12.095 7.919 5.048 1.00 79.25 89 SER A O 1
ATOM 682 N N . GLY A 1 90 ? -12.063 5.759 5.657 1.00 60.41 90 GLY A N 1
ATOM 683 C CA . GLY A 1 90 ? -13.501 5.517 5.617 1.00 60.41 90 GLY A CA 1
ATOM 684 C C . GLY A 1 90 ? -13.987 5.231 4.198 1.00 60.41 90 GLY A C 1
ATOM 685 O O . GLY A 1 90 ? -13.589 5.884 3.237 1.00 60.41 90 GLY A O 1
ATOM 686 N N . GLU A 1 91 ? -14.877 4.254 4.050 1.00 49.72 91 GLU A N 1
ATOM 687 C CA . GLU A 1 91 ? -15.617 4.096 2.800 1.00 49.72 91 GLU A CA 1
ATOM 688 C C . GLU A 1 91 ? -16.626 5.237 2.668 1.00 49.72 91 GLU A C 1
ATOM 690 O O . GLU A 1 91 ? -17.649 5.262 3.347 1.00 49.72 91 GLU A O 1
ATOM 695 N N . GLY A 1 92 ? -16.289 6.227 1.836 1.00 42.16 92 GLY A N 1
ATOM 696 C CA . GLY A 1 92 ? -17.130 7.407 1.623 1.00 42.16 92 GLY A CA 1
ATOM 697 C C . GLY A 1 92 ? -16.693 8.391 0.532 1.00 42.16 92 GLY A C 1
ATOM 698 O O . GLY A 1 92 ? -17.424 9.340 0.276 1.00 42.16 92 GLY A O 1
ATOM 699 N N . ALA A 1 93 ? -15.570 8.193 -0.171 1.00 41.34 93 ALA A N 1
ATOM 700 C CA . ALA A 1 93 ? -15.260 9.025 -1.347 1.00 41.34 93 ALA A CA 1
ATOM 701 C C . ALA A 1 93 ? -16.020 8.593 -2.621 1.00 41.34 93 ALA A C 1
ATOM 703 O O . ALA A 1 93 ? -16.087 9.349 -3.586 1.00 41.34 93 ALA A O 1
ATOM 704 N N . GLN A 1 94 ? -16.640 7.408 -2.634 1.00 39.16 94 GLN A N 1
ATOM 705 C CA . GLN A 1 94 ? -17.413 6.888 -3.765 1.00 39.16 94 GLN A CA 1
ATOM 706 C C . GLN A 1 94 ? -18.663 6.162 -3.254 1.00 39.16 94 GLN A C 1
ATOM 708 O O . GLN A 1 94 ? -18.667 4.943 -3.164 1.00 39.16 94 GLN A O 1
ATOM 713 N N . THR A 1 95 ? -19.694 6.915 -2.855 1.00 33.78 95 THR A N 1
ATOM 714 C CA . THR A 1 95 ? -21.144 6.590 -2.948 1.00 33.78 95 THR A CA 1
ATOM 715 C C . THR A 1 95 ? -21.966 7.579 -2.107 1.00 33.78 95 THR A C 1
ATOM 717 O O . THR A 1 95 ? -22.559 7.221 -1.101 1.00 33.78 95 THR A O 1
ATOM 720 N N . ALA A 1 96 ? -22.031 8.848 -2.521 1.00 32.84 96 ALA A N 1
ATOM 721 C CA . ALA A 1 96 ? -23.132 9.747 -2.147 1.00 32.84 96 ALA A CA 1
ATOM 722 C C . ALA A 1 96 ? -23.139 10.981 -3.058 1.00 32.84 96 ALA A C 1
ATOM 724 O O . ALA A 1 96 ? -22.677 12.059 -2.696 1.00 32.84 96 ALA A O 1
ATOM 725 N N . GLN A 1 97 ? -23.672 10.823 -4.267 1.00 33.72 97 GLN A N 1
ATOM 726 C CA . GLN A 1 97 ? -24.138 11.955 -5.057 1.00 33.72 97 GLN A CA 1
ATOM 727 C C . GLN A 1 97 ? -25.666 11.986 -4.946 1.00 33.72 97 GLN A C 1
ATOM 729 O O . GLN A 1 97 ? -26.342 11.253 -5.660 1.00 33.72 97 GLN A O 1
ATOM 734 N N . ALA A 1 98 ? -26.196 12.797 -4.021 1.00 29.69 98 ALA A N 1
ATOM 735 C CA . ALA A 1 98 ? -27.581 13.284 -4.033 1.00 29.69 98 ALA A CA 1
ATOM 736 C C . ALA A 1 98 ? -27.782 14.493 -3.084 1.00 29.69 98 ALA A C 1
ATOM 738 O O . ALA A 1 98 ? -28.042 14.319 -1.902 1.00 29.69 98 ALA A O 1
ATOM 739 N N . ALA A 1 99 ? -27.729 15.691 -3.685 1.00 28.69 99 ALA A N 1
ATOM 740 C CA . ALA A 1 99 ? -28.557 16.886 -3.430 1.00 28.69 99 ALA A CA 1
ATOM 741 C C . ALA A 1 99 ? -28.450 17.694 -2.099 1.00 28.69 99 ALA A C 1
ATOM 743 O O . ALA A 1 99 ? -28.042 17.174 -1.067 1.00 28.69 99 ALA A O 1
ATOM 744 N N . PRO A 1 100 ? -28.774 19.011 -2.141 1.00 41.41 100 PRO A N 1
ATOM 745 C CA . PRO A 1 100 ? -28.266 20.027 -1.220 1.00 41.41 100 PRO A CA 1
ATOM 746 C C . PRO A 1 100 ? -29.245 20.346 -0.084 1.00 41.41 100 PRO A C 1
ATOM 748 O O . PRO A 1 100 ? -30.458 20.321 -0.280 1.00 41.41 100 PRO A O 1
ATOM 751 N N . VAL A 1 101 ? -28.725 20.767 1.068 1.00 31.78 101 VAL A N 1
ATOM 752 C CA . VAL A 1 101 ? -29.525 21.450 2.092 1.00 31.78 101 VAL A CA 1
ATOM 753 C C . VAL A 1 101 ? -28.886 22.792 2.437 1.00 31.78 101 VAL A C 1
ATOM 755 O O . VAL A 1 101 ? -27.761 22.874 2.922 1.00 31.78 101 VAL A O 1
ATOM 758 N N . GLN A 1 102 ? -29.618 23.852 2.090 1.00 34.41 102 GLN A N 1
ATOM 759 C CA . GLN A 1 102 ? -29.483 25.185 2.666 1.00 34.41 102 GLN A CA 1
ATOM 760 C C . GLN A 1 102 ? -29.776 25.109 4.162 1.00 34.41 102 GLN A C 1
ATOM 762 O O . GLN A 1 102 ? -30.775 24.505 4.542 1.00 34.41 102 GLN A O 1
ATOM 767 N N . GLU A 1 103 ? -29.025 25.841 4.980 1.00 31.27 103 GLU A N 1
ATOM 768 C CA . GLU A 1 103 ? -29.578 26.327 6.240 1.00 31.27 103 GLU A CA 1
ATOM 769 C C . GLU A 1 103 ? -28.988 27.694 6.588 1.00 31.27 103 GLU A C 1
ATOM 771 O O . GLU A 1 103 ? -27.774 27.901 6.602 1.00 31.27 103 GLU A O 1
ATOM 776 N N . GLY A 1 104 ? -29.887 28.662 6.757 1.00 29.14 104 GLY A N 1
ATOM 777 C CA . GLY A 1 104 ? -29.580 30.033 7.121 1.00 29.14 104 GLY A CA 1
ATOM 778 C C . GLY A 1 104 ? -29.495 30.233 8.636 1.00 29.14 104 GLY A C 1
ATOM 779 O O . GLY A 1 104 ? -30.207 29.600 9.398 1.00 29.14 104 GLY A O 1
ATOM 780 N N . VAL A 1 105 ? -28.623 31.168 9.016 1.00 31.20 105 VAL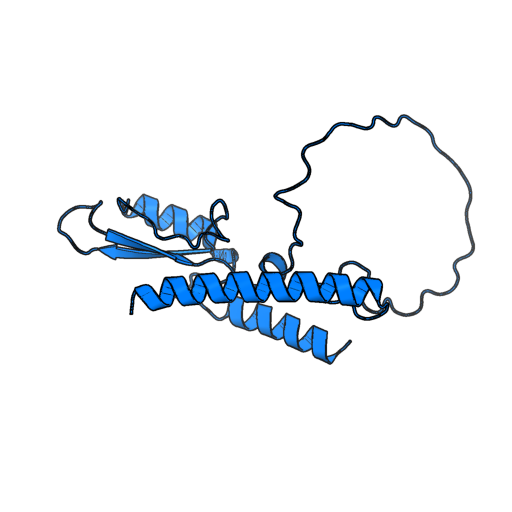 A N 1
ATOM 781 C CA . VAL A 1 105 ? -28.724 32.179 10.090 1.00 31.20 105 VAL A CA 1
ATOM 782 C C . VAL A 1 105 ? -29.489 31.848 11.398 1.00 31.20 105 VAL A C 1
ATOM 784 O O . VAL A 1 105 ? -30.715 31.849 11.418 1.00 31.20 105 VAL A O 1
ATOM 787 N N . GLN A 1 106 ? -28.777 31.789 12.540 1.00 32.25 106 GLN A N 1
ATOM 788 C CA . GLN A 1 106 ? -28.770 32.824 13.611 1.00 32.25 106 GLN A CA 1
ATOM 789 C C . GLN A 1 106 ? -28.056 32.383 14.916 1.00 32.25 106 GLN A C 1
ATOM 791 O O . GLN A 1 106 ? -28.077 31.218 15.300 1.00 32.25 106 GLN A O 1
ATOM 796 N N . GLN A 1 107 ? -27.414 33.372 15.559 1.00 34.94 107 GLN A N 1
ATOM 797 C CA . GLN A 1 107 ? -26.812 33.429 16.912 1.00 34.94 107 GLN A CA 1
ATOM 798 C C . GLN A 1 107 ? -27.903 33.218 18.006 1.00 34.94 107 GLN A C 1
ATOM 800 O O . GLN A 1 107 ? -29.079 33.263 17.673 1.00 34.94 107 GLN A O 1
ATOM 805 N N . GLU A 1 108 ? -27.698 32.985 19.313 1.00 32.59 108 GLU A N 1
ATOM 806 C CA . GLU A 1 108 ? -26.763 33.541 20.307 1.00 32.59 108 GLU A CA 1
ATOM 807 C C . GLU A 1 108 ? -27.075 32.903 21.700 1.00 32.59 108 GLU A C 1
ATOM 809 O O . GLU A 1 108 ? -28.228 32.563 21.958 1.00 32.59 108 GLU A O 1
ATOM 814 N N . GLY A 1 109 ? -26.105 32.841 22.631 1.00 26.23 109 GLY A N 1
ATOM 815 C CA . GLY A 1 109 ? -26.364 33.053 24.075 1.00 26.23 109 GLY A CA 1
ATOM 816 C C . GLY A 1 109 ? -26.316 31.887 25.097 1.00 26.23 109 GLY A C 1
ATOM 817 O O . GLY A 1 109 ? -27.213 31.054 25.148 1.00 26.23 109 GLY A O 1
ATOM 818 N N . ALA A 1 110 ? -25.347 32.005 26.030 1.00 30.27 110 ALA A N 1
ATOM 819 C CA . ALA A 1 110 ? -25.344 31.647 27.473 1.00 30.27 110 ALA A CA 1
ATOM 820 C C . ALA A 1 110 ? -24.388 30.526 27.978 1.00 30.27 110 ALA A C 1
ATOM 822 O O . ALA A 1 110 ? -24.378 29.396 27.506 1.00 30.27 110 ALA A O 1
ATOM 823 N N . GLN A 1 111 ? -23.580 30.889 28.989 1.00 30.36 111 GLN A N 1
ATOM 824 C CA . GLN A 1 111 ? -22.448 30.169 29.601 1.00 30.36 111 GLN A CA 1
ATOM 825 C C . GLN A 1 111 ? -22.809 29.295 30.834 1.00 30.36 111 GLN A C 1
ATOM 827 O O . GLN A 1 111 ? -23.492 29.774 31.733 1.00 30.36 111 GLN A O 1
ATOM 832 N N . GLN A 1 112 ? -22.142 28.122 30.917 1.00 29.53 112 GLN A N 1
ATOM 833 C CA . GLN A 1 112 ? -21.586 27.407 32.107 1.00 29.53 112 GLN A CA 1
ATOM 834 C C . GLN A 1 112 ? -22.567 26.611 33.030 1.00 29.53 112 GLN A C 1
ATOM 836 O O . GLN A 1 112 ? -23.681 27.083 33.230 1.00 29.53 112 GLN A O 1
ATOM 841 N N . PRO A 1 113 ? -22.217 25.426 33.627 1.00 36.31 113 PRO A N 1
ATOM 842 C CA . PRO A 1 113 ? -20.891 24.920 34.021 1.00 36.31 113 PRO A CA 1
ATOM 843 C C . PRO A 1 113 ? -20.409 23.574 33.462 1.00 36.31 113 PRO A C 1
ATOM 845 O O . PRO A 1 113 ? -21.164 22.635 33.257 1.00 36.31 113 PRO A O 1
ATOM 848 N N . THR A 1 114 ? -19.087 23.506 33.280 1.00 33.47 114 THR A N 1
ATOM 849 C CA . THR A 1 114 ? -18.284 22.345 32.878 1.00 33.47 114 THR A CA 1
ATOM 850 C C . THR A 1 114 ? -18.284 21.251 33.952 1.00 33.47 114 THR A C 1
ATOM 852 O O . THR A 1 114 ? -17.722 21.475 35.030 1.00 33.47 114 THR A O 1
ATOM 855 N N . PRO A 1 115 ? -18.804 20.043 33.679 1.00 32.75 115 PRO A N 1
ATOM 856 C CA . PRO A 1 115 ? -18.371 18.846 34.382 1.00 32.75 115 PRO A CA 1
ATOM 857 C C . PRO A 1 115 ? -16.981 18.473 33.860 1.00 32.75 115 PRO A C 1
ATOM 859 O O . PRO A 1 115 ? -16.741 18.493 32.654 1.00 32.75 115 PRO A O 1
ATOM 862 N N . ALA A 1 116 ? -16.064 18.174 34.777 1.00 34.75 116 ALA A N 1
ATOM 863 C CA . ALA A 1 116 ? -14.699 17.769 34.481 1.00 34.75 116 ALA A CA 1
ATOM 864 C C . ALA A 1 116 ? -14.663 16.680 33.398 1.00 34.75 116 ALA A C 1
ATOM 866 O O . ALA A 1 116 ? -15.183 15.578 33.587 1.00 34.75 116 ALA A O 1
ATOM 867 N N . THR A 1 117 ? -14.045 16.998 32.263 1.00 31.75 117 THR A N 1
ATOM 868 C CA . THR A 1 117 ? -13.784 16.042 31.196 1.00 31.75 117 THR A CA 1
ATOM 869 C C . THR A 1 117 ? -12.818 14.996 31.743 1.00 31.75 117 THR A C 1
ATOM 871 O O . THR A 1 117 ? -11.645 15.281 31.990 1.00 31.75 117 THR A O 1
ATOM 874 N N . ALA A 1 118 ? -13.320 13.779 31.956 1.00 34.31 118 ALA A N 1
ATOM 875 C CA . ALA A 1 118 ? -12.482 12.590 32.018 1.00 34.31 118 ALA A CA 1
ATOM 876 C C . ALA A 1 118 ? -11.540 12.589 30.796 1.00 34.31 118 ALA A C 1
ATOM 878 O O . ALA A 1 118 ? -11.937 13.107 29.745 1.00 34.31 118 ALA A O 1
ATOM 879 N N . PRO A 1 119 ? -10.309 12.051 30.904 1.00 36.03 119 PRO A N 1
ATOM 880 C CA . PRO A 1 119 ? -9.392 12.006 29.772 1.00 36.03 119 PRO A CA 1
ATOM 881 C C . PRO A 1 119 ? -10.136 11.412 28.580 1.00 36.03 119 PRO A C 1
ATOM 883 O O . PRO A 1 119 ? -10.763 10.358 28.705 1.00 36.03 119 PRO A O 1
ATOM 886 N N . SER A 1 120 ? -10.127 12.133 27.461 1.00 44.94 120 SER A N 1
ATOM 887 C CA . SER A 1 120 ? -10.736 11.708 26.210 1.00 44.94 120 SER A CA 1
ATOM 888 C C . SER A 1 120 ? -10.048 10.425 25.751 1.00 44.94 120 SER A C 1
ATOM 890 O O . SER A 1 120 ? -9.057 10.470 25.025 1.00 44.94 120 SER A O 1
ATOM 892 N N . GLN A 1 121 ? -10.543 9.280 26.222 1.00 39.31 121 GLN A N 1
ATOM 893 C CA . GLN A 1 121 ? -10.264 7.989 25.618 1.00 39.31 121 GLN A CA 1
ATOM 894 C C . GLN A 1 121 ? -10.810 8.050 24.198 1.00 39.31 121 GLN A C 1
ATOM 896 O O . GLN A 1 121 ? -11.994 8.334 24.032 1.00 39.31 121 GLN A O 1
ATOM 901 N N . GLY A 1 122 ? -9.916 7.853 23.223 1.00 43.88 122 GLY A N 1
ATOM 902 C CA . GLY A 1 122 ? -10.185 7.666 21.796 1.00 43.88 122 GLY A CA 1
ATOM 903 C C . GLY A 1 122 ? -11.498 8.265 21.315 1.00 43.88 122 GLY A C 1
ATOM 904 O O . GLY A 1 122 ? -12.522 7.584 21.301 1.00 43.88 122 GLY A O 1
ATOM 905 N N . GLY A 1 123 ? -11.465 9.543 20.929 1.00 41.50 123 GLY A N 1
ATOM 906 C CA . GLY A 1 123 ? -12.623 10.191 20.326 1.00 41.50 123 GLY A CA 1
ATOM 907 C C . GLY A 1 123 ? -13.153 9.389 19.135 1.00 41.50 123 GLY A C 1
ATOM 908 O O . GLY A 1 123 ? -12.433 8.602 18.526 1.00 41.50 123 GLY A O 1
ATOM 909 N N . VAL A 1 124 ? -14.399 9.654 18.754 1.00 45.97 124 VAL A N 1
ATOM 910 C CA . VAL A 1 124 ? -15.135 9.093 17.599 1.00 45.97 124 VAL A CA 1
ATOM 911 C C . VAL A 1 124 ? -14.407 9.141 16.232 1.00 45.97 124 VAL A C 1
ATOM 913 O O . VAL A 1 124 ? -14.945 8.680 15.233 1.00 45.97 124 VAL A O 1
ATOM 916 N N . ASN A 1 125 ? -13.173 9.655 16.183 1.00 54.03 125 ASN A N 1
ATOM 917 C CA . ASN A 1 125 ? -12.275 9.690 15.029 1.00 54.03 125 ASN A CA 1
ATOM 918 C C . ASN A 1 125 ? -11.053 8.749 15.138 1.00 54.03 125 ASN A C 1
ATOM 920 O O . ASN A 1 125 ? -10.195 8.788 14.257 1.00 54.03 125 ASN A O 1
ATOM 924 N N . SER A 1 126 ? -10.933 7.906 16.172 1.00 70.25 126 SER A N 1
ATOM 925 C CA . SER A 1 126 ? -9.903 6.857 16.184 1.00 70.25 126 SER A CA 1
ATOM 926 C C . SER A 1 126 ? -10.137 5.876 15.020 1.00 70.25 126 SER A C 1
ATOM 928 O O . SER A 1 126 ? -11.284 5.500 14.765 1.00 70.25 126 SER A O 1
ATOM 930 N N . PRO A 1 127 ? -9.078 5.432 14.312 1.00 78.56 127 PRO A N 1
ATOM 931 C CA . PRO A 1 127 ? -9.202 4.512 13.173 1.00 78.56 127 PRO A CA 1
ATOM 932 C C . PRO A 1 127 ? -9.925 3.208 13.545 1.00 78.56 127 PRO A C 1
ATOM 934 O O . PRO A 1 127 ? -10.629 2.639 12.713 1.00 78.56 127 PRO A O 1
ATOM 937 N N . VAL A 1 128 ? -9.803 2.788 14.810 1.00 86.75 128 VAL A N 1
ATOM 938 C CA . VAL A 1 128 ? -10.519 1.662 15.415 1.00 86.75 128 VAL A CA 1
ATOM 939 C C . VAL A 1 128 ? -11.113 2.113 16.754 1.00 86.75 128 VAL A C 1
ATOM 941 O O . VAL A 1 128 ? -10.387 2.543 17.652 1.00 86.75 128 VAL A O 1
ATOM 944 N N . ASN A 1 129 ? -12.432 2.001 16.894 1.00 86.31 129 ASN A N 1
ATOM 945 C CA . ASN A 1 129 ? -13.201 2.298 18.101 1.00 86.31 129 ASN A CA 1
ATOM 946 C C . ASN A 1 129 ? -14.083 1.088 18.466 1.00 86.31 129 ASN A C 1
ATOM 948 O O . ASN A 1 129 ? -14.886 0.630 17.663 1.00 86.31 129 ASN A O 1
ATOM 952 N N . VAL A 1 130 ? -13.933 0.572 19.688 1.00 87.19 130 VAL A N 1
ATOM 953 C CA . VAL A 1 130 ? -14.662 -0.606 20.204 1.00 87.19 130 VAL A CA 1
ATOM 954 C C . VAL A 1 130 ? -15.457 -0.296 21.478 1.00 87.19 130 VAL A C 1
ATOM 956 O O . VAL A 1 130 ? -15.808 -1.196 22.235 1.00 87.19 130 VAL A O 1
ATOM 959 N N . THR A 1 131 ? -15.716 0.987 21.747 1.00 87.44 131 THR A N 1
ATOM 960 C CA . THR A 1 131 ? -16.414 1.440 22.966 1.00 87.44 131 THR A CA 1
ATOM 961 C C . THR A 1 131 ? -17.910 1.135 22.949 1.00 87.44 131 THR A C 1
ATOM 963 O O . THR A 1 131 ? -18.504 0.915 24.004 1.00 87.44 131 THR A O 1
ATOM 966 N N . THR A 1 132 ? -18.510 1.056 21.760 1.00 88.56 132 THR A N 1
ATOM 967 C CA . THR A 1 132 ? -19.888 0.604 21.554 1.00 88.56 132 THR A CA 1
ATOM 968 C C . THR A 1 132 ? -19.937 -0.487 20.487 1.00 88.56 132 THR A C 1
ATOM 970 O O . THR A 1 132 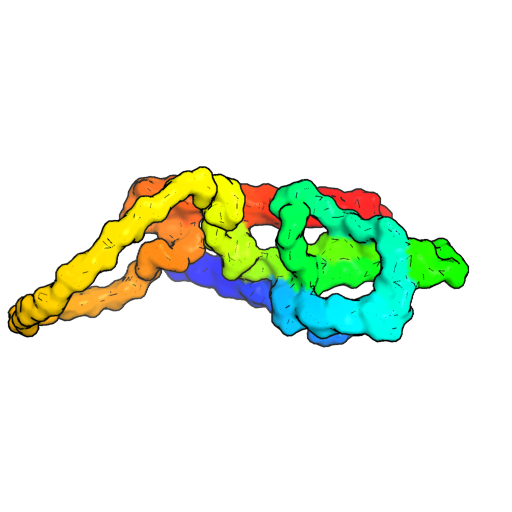? -19.045 -0.596 19.645 1.00 88.56 132 THR A O 1
ATOM 973 N N . THR A 1 133 ? -21.005 -1.289 20.473 1.00 87.31 133 THR A N 1
ATOM 974 C CA . THR A 1 133 ? -21.221 -2.290 19.415 1.00 87.31 133 THR A CA 1
ATOM 975 C C . THR A 1 133 ? -21.313 -1.650 18.024 1.00 87.31 133 THR A C 1
ATOM 977 O O . THR A 1 133 ? -20.838 -2.226 17.051 1.00 87.31 133 THR A O 1
ATOM 980 N N . VAL A 1 134 ? -21.893 -0.448 17.919 1.00 88.38 134 VAL A N 1
ATOM 981 C CA . VAL A 1 134 ? -22.017 0.281 16.644 1.00 88.38 134 VAL A CA 1
ATOM 982 C C . VAL A 1 134 ? -20.646 0.742 16.147 1.00 88.38 134 VAL A C 1
ATOM 984 O O . VAL A 1 134 ? -20.305 0.529 14.980 1.00 88.38 134 VAL A O 1
ATOM 987 N N . ASP A 1 135 ? -19.834 1.313 17.037 1.00 85.69 135 ASP A N 1
ATOM 988 C CA . ASP A 1 135 ? -18.471 1.736 16.710 1.00 85.69 135 ASP A CA 1
ATOM 989 C C . ASP A 1 135 ? -17.592 0.542 16.327 1.00 85.69 135 ASP A C 1
ATOM 991 O O . ASP A 1 135 ? -16.826 0.618 15.363 1.00 85.69 135 ASP A O 1
ATOM 995 N N . ALA A 1 136 ? -17.750 -0.586 17.027 1.00 89.31 136 ALA A N 1
ATOM 996 C CA . ALA A 1 136 ? -17.026 -1.818 16.736 1.00 89.31 136 ALA A CA 1
ATOM 997 C C . ALA A 1 136 ? -17.364 -2.358 15.339 1.00 89.31 136 ALA A C 1
ATOM 999 O O . ALA A 1 136 ? -16.456 -2.694 14.581 1.00 89.31 136 ALA A O 1
ATOM 1000 N N . ASN A 1 137 ? -18.647 -2.370 14.960 1.00 88.62 137 ASN A N 1
ATOM 1001 C CA . ASN A 1 137 ? -19.079 -2.787 13.622 1.00 88.62 137 ASN A CA 1
ATOM 1002 C C . ASN A 1 137 ? -18.534 -1.857 12.527 1.00 88.62 137 ASN A C 1
ATOM 1004 O O . ASN A 1 137 ? -18.074 -2.322 11.487 1.00 88.62 137 ASN A O 1
ATOM 1008 N N . THR A 1 138 ? -18.522 -0.546 12.777 1.00 89.06 138 THR A N 1
ATOM 1009 C CA . THR A 1 138 ? -17.936 0.435 11.848 1.00 89.06 138 THR A CA 1
ATOM 1010 C C . THR A 1 138 ? -16.425 0.236 11.706 1.00 89.06 138 THR A C 1
ATOM 1012 O O . THR A 1 138 ? -15.874 0.320 10.609 1.00 89.06 138 THR A O 1
ATOM 1015 N N . SER A 1 139 ? -15.742 -0.054 12.812 1.00 89.50 139 SER A N 1
ATOM 1016 C CA . SER A 1 139 ? -14.302 -0.319 12.826 1.00 89.50 139 SER A CA 1
ATOM 1017 C C . SER A 1 139 ? -13.953 -1.613 12.101 1.00 89.50 139 SER A C 1
ATOM 1019 O O . SER A 1 139 ? -12.960 -1.647 11.379 1.00 89.50 139 SER A O 1
ATOM 1021 N N . LEU A 1 140 ? -14.782 -2.650 12.238 1.00 91.25 140 LEU A N 1
ATOM 1022 C CA . LEU A 1 140 ? -14.620 -3.902 11.507 1.00 91.25 140 LEU A CA 1
ATOM 1023 C C . LEU A 1 140 ? -14.698 -3.671 9.995 1.00 91.25 140 LEU A C 1
ATOM 1025 O O . LEU A 1 140 ? -13.792 -4.096 9.286 1.00 91.25 140 LEU A O 1
ATOM 1029 N N . ALA A 1 141 ? -15.691 -2.912 9.522 1.00 90.38 141 ALA A N 1
ATOM 1030 C CA . ALA A 1 141 ? -15.795 -2.563 8.105 1.00 90.38 141 ALA A CA 1
ATOM 1031 C C . ALA A 1 141 ? -14.532 -1.838 7.604 1.00 90.38 141 ALA A C 1
ATOM 1033 O O . ALA A 1 141 ? -13.940 -2.224 6.600 1.00 90.38 141 ALA A O 1
ATOM 1034 N N . LYS A 1 142 ? -14.032 -0.837 8.346 1.00 90.06 142 LYS A N 1
ATOM 1035 C CA . LYS A 1 142 ? -12.774 -0.151 7.988 1.00 90.06 142 LYS A CA 1
ATOM 1036 C C . LYS A 1 142 ? -11.579 -1.112 7.919 1.00 90.06 142 LYS A C 1
ATOM 1038 O O . LYS A 1 142 ? -10.769 -1.000 7.003 1.00 90.06 142 LYS A O 1
ATOM 1043 N N . ILE A 1 143 ? -11.471 -2.053 8.859 1.00 92.38 143 ILE A N 1
ATOM 1044 C CA . ILE A 1 143 ? -10.404 -3.065 8.879 1.00 92.38 143 ILE A CA 1
ATOM 1045 C C . ILE A 1 143 ? -10.512 -3.999 7.668 1.00 92.38 143 ILE A C 1
ATOM 1047 O O . ILE A 1 143 ? -9.501 -4.275 7.026 1.00 92.38 143 ILE A O 1
ATOM 1051 N N . GLU A 1 144 ? -11.711 -4.467 7.327 1.00 93.31 144 GLU A N 1
ATOM 1052 C CA . GLU A 1 144 ? -11.940 -5.329 6.161 1.00 93.31 144 GLU A CA 1
ATOM 1053 C C . GLU A 1 144 ? -11.501 -4.640 4.867 1.00 93.31 144 GLU A C 1
ATOM 1055 O O . GLU A 1 144 ? -10.801 -5.238 4.045 1.00 93.31 144 GLU A O 1
ATOM 1060 N N . ASN A 1 145 ? -11.817 -3.355 4.727 1.00 90.25 145 ASN A N 1
ATOM 1061 C CA . ASN A 1 145 ? -11.427 -2.560 3.566 1.00 90.25 145 ASN A CA 1
ATOM 1062 C C . ASN A 1 145 ? -9.922 -2.320 3.505 1.00 90.25 145 ASN A C 1
ATOM 1064 O O . ASN A 1 145 ? -9.314 -2.499 2.448 1.00 90.25 145 ASN A O 1
ATOM 1068 N N . ALA A 1 146 ? -9.296 -2.015 4.643 1.00 92.19 146 ALA A N 1
ATOM 1069 C CA . ALA A 1 146 ? -7.845 -1.922 4.744 1.00 92.19 146 ALA A CA 1
ATOM 1070 C C . ALA A 1 146 ? -7.167 -3.239 4.324 1.00 92.19 146 ALA A C 1
ATOM 1072 O O . ALA A 1 146 ? -6.232 -3.233 3.520 1.00 92.19 146 ALA A O 1
ATOM 1073 N N . ILE A 1 147 ? -7.661 -4.380 4.818 1.00 94.50 147 ILE A N 1
ATOM 1074 C CA . ILE A 1 147 ? -7.141 -5.711 4.473 1.00 94.50 147 ILE A CA 1
ATOM 1075 C C . ILE A 1 147 ? -7.335 -6.003 2.989 1.00 94.50 147 ILE A C 1
ATOM 1077 O O . ILE A 1 147 ? -6.411 -6.516 2.354 1.00 94.50 147 ILE A O 1
ATOM 1081 N N . ARG A 1 148 ? -8.501 -5.683 2.423 1.00 92.88 148 ARG A N 1
ATOM 1082 C CA . ARG 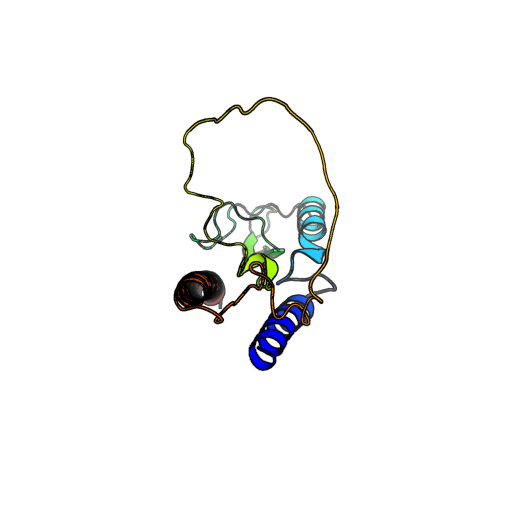A 1 148 ? -8.770 -5.854 0.994 1.00 92.88 148 ARG A CA 1
ATOM 1083 C C . ARG A 1 148 ? -7.802 -5.030 0.156 1.00 92.88 148 ARG A C 1
ATOM 1085 O O . ARG A 1 148 ? -7.184 -5.570 -0.753 1.00 92.88 148 ARG A O 1
ATOM 1092 N N . MET A 1 149 ? -7.606 -3.763 0.505 1.00 92.00 149 MET A N 1
ATOM 1093 C CA . MET A 1 149 ? -6.704 -2.864 -0.209 1.00 92.00 149 MET A CA 1
ATOM 1094 C C . MET A 1 149 ? -5.253 -3.365 -0.179 1.00 92.00 149 MET A C 1
ATOM 1096 O O . MET A 1 149 ? -4.593 -3.435 -1.217 1.00 92.00 149 MET A O 1
ATOM 1100 N N . VAL A 1 150 ? -4.765 -3.792 0.991 1.00 94.00 150 VAL A N 1
ATOM 1101 C CA . VAL A 1 150 ? -3.424 -4.383 1.134 1.00 94.00 150 VAL A CA 1
ATOM 1102 C C . VAL A 1 150 ? -3.320 -5.710 0.379 1.00 94.00 150 VAL A C 1
ATOM 1104 O O . VAL A 1 150 ? -2.305 -5.973 -0.266 1.00 94.00 150 VAL A O 1
ATOM 1107 N N . SER A 1 151 ? -4.355 -6.547 0.435 1.00 94.81 151 SER A N 1
ATOM 1108 C CA . SER A 1 151 ? -4.401 -7.829 -0.275 1.00 94.81 151 SER A CA 1
ATOM 1109 C C . SER A 1 151 ? -4.349 -7.638 -1.786 1.00 94.81 151 SER A C 1
ATOM 1111 O O . SER A 1 151 ? -3.531 -8.281 -2.440 1.00 94.81 151 SER A O 1
ATOM 1113 N N . ASP A 1 152 ? -5.143 -6.717 -2.328 1.00 93.94 152 ASP A N 1
ATOM 1114 C CA . ASP A 1 152 ? -5.174 -6.400 -3.756 1.00 93.94 152 ASP A CA 1
ATOM 1115 C C . ASP A 1 152 ? -3.831 -5.826 -4.224 1.00 93.94 152 ASP A C 1
ATOM 1117 O O . ASP A 1 152 ? -3.299 -6.245 -5.253 1.00 93.94 152 ASP A O 1
ATOM 1121 N N . GLN A 1 153 ? -3.226 -4.922 -3.443 1.00 94.06 153 GLN A N 1
ATOM 1122 C CA . GLN A 1 153 ? -1.886 -4.413 -3.731 1.00 94.06 153 GLN A CA 1
ATOM 1123 C C . GLN A 1 153 ? -0.840 -5.536 -3.731 1.00 94.06 153 GLN A C 1
ATOM 1125 O O . GLN A 1 153 ? -0.031 -5.615 -4.653 1.00 94.06 153 GLN A O 1
ATOM 1130 N N . ARG A 1 154 ? -0.855 -6.436 -2.740 1.00 94.25 154 ARG A N 1
ATOM 1131 C CA . ARG A 1 154 ? 0.084 -7.571 -2.671 1.00 94.25 154 ARG A CA 1
ATOM 1132 C C . ARG A 1 154 ? -0.119 -8.567 -3.803 1.00 94.25 154 ARG A C 1
ATOM 1134 O O . ARG A 1 154 ? 0.869 -9.031 -4.362 1.00 94.25 154 ARG A O 1
ATOM 1141 N N . ALA A 1 155 ? -1.365 -8.889 -4.139 1.00 94.38 155 ALA A N 1
ATOM 1142 C CA . ALA A 1 155 ? -1.688 -9.763 -5.260 1.00 94.38 155 ALA A CA 1
ATOM 1143 C C . ALA A 1 155 ? -1.170 -9.163 -6.569 1.00 94.38 155 ALA A C 1
ATOM 1145 O O . ALA A 1 155 ? -0.524 -9.854 -7.355 1.00 94.38 155 ALA A O 1
ATOM 1146 N N . ASN A 1 156 ? -1.371 -7.856 -6.753 1.00 91.62 156 ASN A N 1
ATOM 1147 C CA . ASN A 1 156 ? -0.869 -7.153 -7.917 1.00 91.62 156 ASN A CA 1
ATOM 1148 C C . ASN A 1 156 ? 0.660 -7.170 -7.999 1.00 91.62 156 ASN A C 1
ATOM 1150 O O . ASN A 1 156 ? 1.202 -7.468 -9.053 1.00 91.62 156 ASN A O 1
ATOM 1154 N N . LEU A 1 15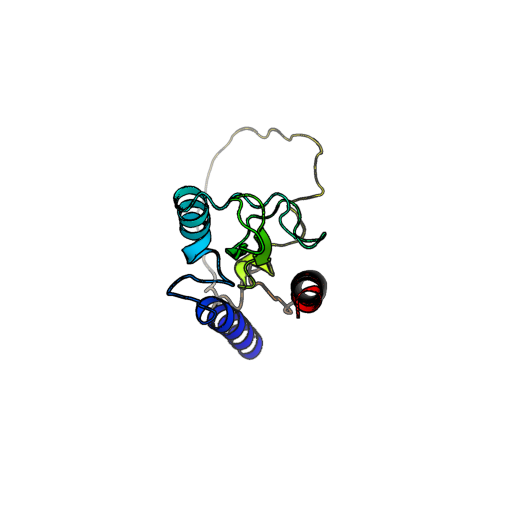7 ? 1.360 -6.909 -6.890 1.00 91.75 157 LEU A N 1
ATOM 1155 C CA . LEU A 1 157 ? 2.826 -6.967 -6.836 1.00 91.75 157 LEU A CA 1
ATOM 1156 C C . LEU A 1 157 ? 3.373 -8.392 -7.009 1.00 91.75 157 LEU A C 1
ATOM 1158 O O . LEU A 1 157 ? 4.443 -8.570 -7.582 1.00 91.75 157 LEU A O 1
ATOM 1162 N N . GLY A 1 158 ? 2.648 -9.406 -6.536 1.00 90.56 158 GLY A N 1
ATOM 1163 C CA . GLY A 1 158 ? 3.015 -10.813 -6.699 1.00 90.56 158 GLY A CA 1
ATOM 1164 C C . GLY A 1 158 ? 2.971 -11.290 -8.150 1.00 90.56 158 GLY A C 1
ATOM 1165 O O . GLY A 1 158 ? 3.719 -12.192 -8.501 1.00 90.56 158 GLY A O 1
ATOM 1166 N N . ALA A 1 159 ? 2.164 -10.661 -9.009 1.00 88.50 159 ALA A N 1
ATOM 1167 C CA . ALA A 1 159 ? 2.116 -10.977 -10.438 1.00 88.50 159 ALA A CA 1
ATOM 1168 C C . ALA A 1 159 ? 3.379 -10.545 -11.219 1.00 88.50 159 ALA A C 1
ATOM 1170 O O . ALA A 1 159 ? 3.492 -10.865 -12.401 1.00 88.50 159 ALA A O 1
ATOM 1171 N N . PHE A 1 160 ? 4.303 -9.814 -10.582 1.00 82.12 160 PHE A N 1
ATOM 1172 C CA . PHE A 1 160 ? 5.543 -9.305 -11.184 1.00 82.12 160 PHE A CA 1
ATOM 1173 C C . PHE A 1 160 ? 6.824 -9.960 -10.629 1.00 82.12 160 PHE A C 1
ATOM 1175 O O . PHE A 1 160 ? 7.916 -9.503 -10.970 1.00 82.12 160 PHE A O 1
ATOM 1182 N N . GLN A 1 161 ? 6.703 -10.981 -9.770 1.00 73.50 161 GLN A N 1
ATOM 1183 C CA . GLN A 1 161 ? 7.823 -11.805 -9.282 1.00 73.50 161 GLN A CA 1
ATOM 1184 C C . GLN A 1 161 ? 8.014 -13.036 -10.168 1.00 73.50 161 GLN A C 1
ATOM 1186 O O . GLN A 1 161 ? 9.188 -13.405 -10.386 1.00 73.50 161 GLN A O 1
#

Secondary structure (DSSP, 8-state):
-HHHHHHHHHHHHHHHH-EETTEESSSGGGHHHHHHHHHHTT---S-EE--GGGTTSPPSEEEEEE-SSSTT-EEEEEE---SHHHHSS-S-SSS------------------PPP-----S-TTSSS--SSHHHHHHHHHHHHHHHHHHHHHHHHHHTT-

Organism: NCBI:txid311335